Protein AF-A0A2G5K041-F1 (afdb_monomer_lite)

pLDDT: mean 82.72, std 11.81, range [49.81, 97.5]

Radius of gyration: 27.95 Å; chains: 1; bounding box: 53×54×87 Å

Organism: NCBI:txid1889778

InterPro domains:
  IPR021395 Protein of unknown function DUF3035 [PF11233] (24-159)

Foldseek 3Di:
DVVVVVVVVVVVVVVVVVPPDCDPDPPDPDPVVDDFWADDDDDPDPVPDDDDDPPDDDPRHDDPVLVVQVVVVHHSVVVVDPDDDPVCVVVVCVVCVVHDDPCVVVVVVVVLVVLCVVFDDDPVCVVVVNPPSVRSCVVVDDDPVVVVVVCVVVVHDDDDDDDDD

Sequence (165 aa):
MAKSAVILAGIAVVSLAACSGAGKSSKGPDEFAVVPTKPLTMPDDLSALPEPRPGTLSRVDQEPNKDAVIALGGNGAALDSNLVRSSEQALLRNAQRYGVDPSIRSTLAAEDLKQRKDNPPRVLERLVGQKSTIRAYTKFELNAELELLRLRRLGVRTPTAPPAE

Secondary structure (DSSP, 8-state):
-HHHHHHHHHHHHHHHGGGS-------S--GGG-PPPPPP---S-SSSPPPP-TTSPPTTS--HHHHHHHHTT--GGGGT--SPPGGGHHHHHHHTTT---TTHHHHHHHHHHHHHHHSPPPHHHHHTT---HHHHTGGG---HHHHHHHHHHTT---PPPPPP-

Structure (mmCIF, N/CA/C/O backbone):
data_AF-A0A2G5K041-F1
#
_entry.id   AF-A0A2G5K041-F1
#
loop_
_atom_site.group_PDB
_atom_site.id
_atom_site.type_symbol
_atom_site.label_atom_id
_atom_site.label_alt_id
_atom_site.label_comp_id
_atom_site.label_asym_id
_atom_site.label_entity_id
_atom_site.label_seq_id
_atom_site.pdbx_PDB_ins_code
_atom_site.Cartn_x
_atom_site.Cartn_y
_atom_site.Cartn_z
_atom_site.occupancy
_atom_site.B_iso_or_equiv
_atom_site.auth_seq_id
_atom_site.auth_comp_id
_atom_site.auth_asym_id
_atom_site.auth_atom_id
_atom_site.pdbx_PDB_model_num
ATOM 1 N N . MET A 1 1 ? 17.697 30.175 46.170 1.00 52.53 1 MET A N 1
ATOM 2 C CA . MET A 1 1 ? 18.859 30.140 45.251 1.00 52.53 1 MET A CA 1
ATOM 3 C C . MET A 1 1 ? 19.076 28.774 44.588 1.00 52.53 1 MET A C 1
ATOM 5 O O . MET A 1 1 ? 19.323 28.753 43.392 1.00 52.53 1 MET A O 1
ATOM 9 N N . ALA A 1 2 ? 18.902 27.643 45.288 1.00 54.94 2 ALA A N 1
ATOM 10 C CA . ALA A 1 2 ? 19.124 26.303 44.713 1.00 54.94 2 ALA A CA 1
ATOM 11 C C . ALA A 1 2 ? 18.246 25.954 43.485 1.00 54.94 2 ALA A C 1
ATOM 13 O O . ALA A 1 2 ? 18.738 25.373 42.526 1.00 54.94 2 ALA A O 1
ATOM 14 N N . LYS A 1 3 ? 16.967 26.362 43.457 1.00 49.81 3 LYS A N 1
ATOM 15 C CA . LYS A 1 3 ? 16.061 26.089 42.318 1.00 49.81 3 LYS A CA 1
ATOM 16 C C . LYS A 1 3 ? 16.449 26.844 41.036 1.00 49.81 3 LYS A C 1
ATOM 18 O O . LYS A 1 3 ? 16.379 26.270 39.957 1.00 49.81 3 LYS A O 1
ATOM 23 N N . SER A 1 4 ? 16.910 28.093 41.151 1.00 52.38 4 SER A N 1
ATOM 24 C CA . SER A 1 4 ? 17.389 28.875 40.000 1.00 52.38 4 SER A CA 1
ATOM 25 C C . SER A 1 4 ? 18.700 28.328 39.437 1.00 52.38 4 SER A C 1
ATOM 27 O O . SER A 1 4 ? 18.870 28.321 38.225 1.00 52.38 4 SER A O 1
ATOM 29 N N . ALA A 1 5 ? 19.590 27.811 40.293 1.00 58.56 5 ALA A N 1
ATOM 30 C CA . ALA A 1 5 ? 20.836 27.182 39.858 1.00 58.56 5 ALA A CA 1
ATOM 31 C C . ALA A 1 5 ? 20.589 25.887 39.059 1.00 58.56 5 ALA A C 1
ATOM 33 O O . ALA A 1 5 ? 21.242 25.661 38.046 1.00 58.56 5 ALA A O 1
ATOM 34 N N . VAL A 1 6 ? 19.598 25.079 39.456 1.00 65.88 6 VAL A N 1
ATOM 35 C CA . VAL A 1 6 ? 19.218 23.849 38.734 1.00 65.88 6 VAL A CA 1
ATOM 36 C C . VAL A 1 6 ? 18.575 24.158 37.377 1.00 65.88 6 VAL A C 1
ATOM 38 O O . VAL A 1 6 ? 18.875 23.487 36.393 1.00 65.88 6 VAL A O 1
ATOM 41 N N . ILE A 1 7 ? 17.739 25.199 37.291 1.00 70.31 7 ILE A N 1
ATOM 42 C CA . ILE A 1 7 ? 17.131 25.630 36.019 1.00 70.31 7 ILE A CA 1
ATOM 43 C C . ILE A 1 7 ? 18.204 26.160 35.057 1.00 70.31 7 ILE A C 1
ATOM 45 O O . ILE A 1 7 ? 18.200 25.808 33.879 1.00 70.31 7 ILE A O 1
ATOM 49 N N . LEU A 1 8 ? 19.154 26.955 35.557 1.00 67.31 8 LEU A N 1
ATOM 50 C CA . LEU A 1 8 ? 20.235 27.510 34.741 1.00 67.31 8 LEU A CA 1
ATOM 51 C C . LEU A 1 8 ? 21.200 26.417 34.248 1.00 67.31 8 LEU A C 1
ATOM 53 O O . LEU A 1 8 ? 21.598 26.426 33.085 1.00 67.31 8 LEU A O 1
ATOM 57 N N . ALA A 1 9 ? 21.509 25.435 35.100 1.00 69.25 9 ALA A N 1
ATOM 58 C CA . ALA A 1 9 ? 22.310 24.271 34.725 1.00 69.25 9 ALA A CA 1
ATOM 59 C C . ALA A 1 9 ? 21.593 23.382 33.691 1.00 69.25 9 ALA A C 1
ATOM 61 O O . ALA A 1 9 ? 22.219 22.930 32.737 1.00 69.25 9 ALA A O 1
ATOM 62 N N . GLY A 1 10 ? 20.276 23.184 33.821 1.00 69.75 10 GLY A N 1
ATOM 63 C CA . GLY A 1 10 ? 19.480 22.441 32.839 1.00 69.75 10 GLY A CA 1
ATOM 64 C C . GLY A 1 10 ? 19.466 23.101 31.455 1.00 69.75 10 GLY A C 1
ATOM 65 O O . GLY A 1 10 ? 19.644 22.422 30.447 1.00 69.75 10 GLY A O 1
ATOM 66 N N . ILE A 1 11 ? 19.333 24.432 31.397 1.00 71.19 11 ILE A N 1
ATOM 67 C CA . ILE A 1 11 ? 19.373 25.198 30.139 1.00 71.19 11 ILE A CA 1
ATOM 68 C C . ILE A 1 11 ? 20.763 25.125 29.487 1.00 71.19 11 ILE A C 1
ATOM 70 O O . ILE A 1 11 ? 20.855 24.972 28.267 1.00 71.19 11 ILE A O 1
ATOM 74 N N . ALA A 1 12 ? 21.838 25.180 30.280 1.00 69.19 12 ALA A N 1
ATOM 75 C CA . ALA A 1 12 ? 23.214 25.069 29.790 1.00 69.19 12 ALA A CA 1
ATOM 76 C C . ALA A 1 12 ? 23.525 23.681 29.193 1.00 69.19 12 ALA A C 1
ATOM 78 O O . ALA A 1 12 ? 24.197 23.580 28.168 1.00 69.19 12 ALA A O 1
ATOM 79 N N . VAL A 1 13 ? 22.990 22.607 29.782 1.00 67.31 13 VAL A N 1
ATOM 80 C CA . VAL A 1 13 ? 23.158 21.241 29.251 1.00 67.31 13 VAL A CA 1
ATOM 81 C C . VAL A 1 13 ? 22.380 21.046 27.942 1.00 67.31 13 VAL A C 1
ATOM 83 O O . VAL A 1 13 ? 22.897 20.438 27.007 1.00 67.31 13 VAL A O 1
ATOM 86 N N . VAL A 1 14 ? 21.172 21.611 27.827 1.00 68.44 14 VAL A N 1
ATOM 87 C CA . VAL A 1 14 ? 20.357 21.533 26.596 1.00 68.44 14 VAL A CA 1
ATOM 88 C C . VAL A 1 14 ? 20.976 22.332 25.442 1.00 68.44 14 VAL A C 1
ATOM 90 O O . VAL A 1 14 ? 20.898 21.908 24.291 1.00 68.44 14 VAL A O 1
ATOM 93 N N . SER A 1 15 ? 21.626 23.461 25.731 1.00 66.62 15 SER A N 1
ATOM 94 C CA . SER A 1 15 ? 22.263 24.295 24.701 1.00 66.62 15 SER A CA 1
ATOM 95 C C . SER A 1 15 ? 23.575 23.708 24.163 1.00 66.62 15 SER A C 1
ATOM 97 O O . SER A 1 15 ? 23.896 23.937 22.998 1.00 66.62 15 SER A O 1
ATOM 99 N N . LEU A 1 16 ? 24.291 22.882 24.938 1.00 60.28 16 LEU A N 1
ATOM 100 C CA . LEU A 1 16 ? 25.508 22.199 24.473 1.00 60.28 16 LEU A CA 1
ATOM 101 C C . LEU A 1 16 ? 25.229 21.039 23.498 1.00 60.28 16 LEU A C 1
ATOM 103 O O . LEU A 1 16 ? 26.011 20.815 22.576 1.00 60.28 16 LEU A O 1
ATOM 107 N N . ALA A 1 17 ? 24.106 20.330 23.652 1.00 61.62 17 ALA A N 1
ATOM 108 C CA . ALA A 1 17 ? 23.728 19.220 22.768 1.00 61.62 17 ALA A CA 1
ATOM 109 C C . ALA A 1 17 ? 23.197 19.676 21.392 1.00 61.62 17 ALA A C 1
ATOM 111 O O . ALA A 1 17 ? 23.053 18.865 20.481 1.00 61.62 17 ALA A O 1
ATOM 112 N N . ALA A 1 18 ? 22.924 20.973 21.214 1.00 58.47 18 ALA A N 1
ATOM 113 C CA . ALA A 1 18 ? 22.368 21.514 19.974 1.00 58.47 18 ALA A CA 1
ATOM 114 C C . ALA A 1 18 ? 23.399 21.664 18.834 1.00 58.47 18 ALA A C 1
ATOM 116 O O . ALA A 1 18 ? 23.008 21.942 17.704 1.00 58.47 18 ALA A O 1
ATOM 117 N N . CYS A 1 19 ? 24.701 21.487 19.105 1.00 64.00 19 CYS A N 1
ATOM 118 C CA . CYS A 1 19 ? 25.769 21.767 18.133 1.00 64.00 19 CYS A CA 1
ATOM 119 C C . CYS A 1 19 ? 26.515 20.523 17.602 1.00 64.00 19 CYS A C 1
ATOM 121 O O . CYS A 1 19 ? 27.453 20.647 16.817 1.00 64.00 19 CYS A O 1
ATOM 123 N N . SER A 1 20 ? 26.110 19.304 17.968 1.00 57.31 20 SER A N 1
ATOM 124 C CA . SER A 1 20 ? 26.714 18.071 17.439 1.00 57.31 20 SER A CA 1
ATOM 125 C C . SER A 1 20 ? 25.928 17.552 16.232 1.00 57.31 20 SER A C 1
ATOM 127 O O . SER A 1 20 ? 25.202 16.566 16.329 1.00 57.31 20 SER A O 1
ATOM 129 N N . GLY A 1 21 ? 26.014 18.238 15.093 1.00 58.53 21 GLY A N 1
ATOM 130 C CA . GLY A 1 21 ? 25.212 17.842 13.934 1.00 58.53 21 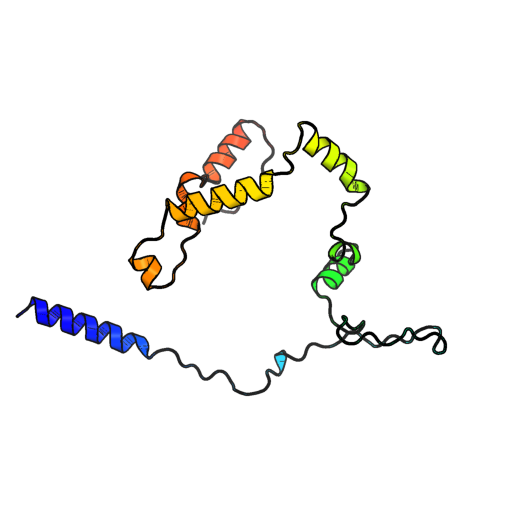GLY A CA 1
ATOM 131 C C . GLY A 1 21 ? 25.469 18.636 12.665 1.00 58.53 21 GLY A C 1
ATOM 132 O O . GLY A 1 21 ? 24.530 19.133 12.060 1.00 58.53 21 GLY A O 1
ATOM 133 N N . ALA A 1 22 ? 26.726 18.767 12.247 1.00 57.53 22 ALA A N 1
ATOM 134 C CA . ALA A 1 22 ? 27.040 19.266 10.909 1.00 57.53 22 ALA A CA 1
ATOM 135 C C . ALA A 1 22 ? 28.188 18.457 10.299 1.00 57.53 22 ALA A C 1
ATOM 137 O O . ALA A 1 22 ? 29.285 18.962 10.056 1.00 57.53 22 ALA A O 1
ATOM 138 N N . GLY A 1 23 ? 27.934 17.166 10.067 1.00 55.97 23 GLY A N 1
ATOM 139 C CA . GLY A 1 23 ? 28.734 16.402 9.117 1.00 55.97 23 GLY A CA 1
ATOM 140 C C . GLY A 1 23 ? 28.630 17.098 7.764 1.00 55.97 23 GLY A C 1
ATOM 141 O O . GLY A 1 23 ? 27.529 17.335 7.270 1.00 55.97 23 GLY A O 1
ATOM 142 N N . LYS A 1 24 ? 29.766 17.507 7.199 1.00 57.59 24 LYS A N 1
ATOM 143 C CA . LYS A 1 24 ? 29.808 18.113 5.869 1.00 57.59 24 LYS A CA 1
ATOM 144 C C . LYS A 1 24 ? 29.300 17.069 4.874 1.00 57.59 24 LYS A C 1
ATOM 146 O O . LYS A 1 24 ? 30.052 16.170 4.515 1.00 57.59 24 LYS A O 1
ATOM 151 N N . SER A 1 25 ? 28.045 17.176 4.436 1.00 61.81 25 SER A N 1
ATOM 152 C CA . SER A 1 25 ? 27.614 16.493 3.217 1.00 61.81 25 SER A CA 1
ATOM 153 C C . SER A 1 25 ? 28.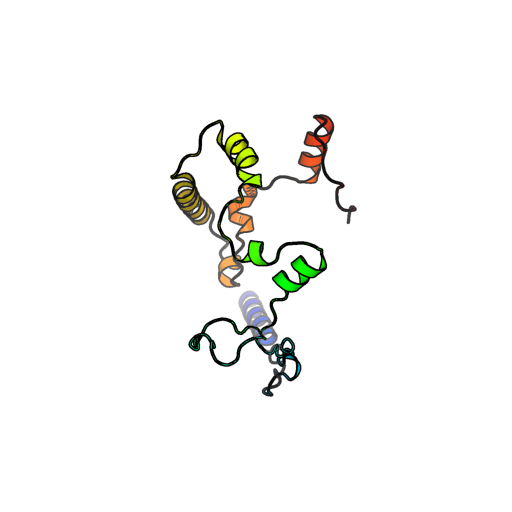531 16.982 2.102 1.00 61.81 25 SER A C 1
ATOM 155 O O . SER A 1 25 ? 28.693 18.194 1.916 1.00 61.81 25 SER A O 1
ATOM 157 N N . SER A 1 26 ? 29.204 16.052 1.432 1.00 60.12 26 SER A N 1
ATOM 158 C CA . SER A 1 26 ? 30.017 16.333 0.257 1.00 60.12 26 SER A CA 1
ATOM 159 C C . SER A 1 26 ? 29.166 17.142 -0.724 1.00 60.12 26 SER A C 1
ATOM 161 O O . SER A 1 26 ? 28.161 16.673 -1.241 1.00 60.12 26 SER A O 1
ATOM 163 N N . LYS A 1 27 ? 29.538 18.404 -0.956 1.00 62.81 27 LYS A N 1
ATOM 164 C CA . LYS A 1 27 ? 28.911 19.282 -1.961 1.00 62.81 27 LYS A CA 1
ATOM 165 C C . LYS A 1 27 ? 29.442 18.974 -3.372 1.00 62.81 27 LYS A C 1
ATOM 167 O O . LYS A 1 27 ? 29.661 19.890 -4.159 1.00 62.81 27 LYS A O 1
ATOM 172 N N . GLY A 1 28 ? 29.742 17.708 -3.645 1.00 71.56 28 GLY A N 1
ATOM 173 C CA . GLY A 1 28 ? 30.109 17.217 -4.971 1.00 71.56 28 GLY A CA 1
ATOM 174 C C . GLY A 1 28 ? 28.897 16.555 -5.630 1.00 71.56 28 GLY A C 1
ATOM 175 O O . GLY A 1 28 ? 27.979 16.159 -4.910 1.00 71.56 28 GLY A O 1
ATOM 176 N N . PRO A 1 29 ? 28.857 16.444 -6.968 1.00 75.56 29 PRO A N 1
ATOM 177 C CA . PRO A 1 29 ? 27.925 15.541 -7.631 1.00 75.56 29 PRO A CA 1
ATOM 178 C C . PRO A 1 29 ? 28.130 14.138 -7.058 1.00 75.56 29 PRO A C 1
ATOM 180 O O . PRO A 1 29 ? 29.263 13.672 -7.016 1.00 75.56 29 PRO A O 1
ATOM 183 N N . ASP A 1 30 ? 27.058 13.508 -6.590 1.00 78.25 30 ASP A N 1
ATOM 184 C CA . ASP A 1 30 ? 27.097 12.132 -6.103 1.00 78.25 30 ASP A CA 1
ATOM 185 C C . ASP A 1 30 ? 27.392 11.201 -7.285 1.00 78.25 30 ASP A C 1
ATOM 187 O O . ASP A 1 30 ? 26.553 11.016 -8.169 1.00 78.25 30 ASP A O 1
ATOM 191 N N . GLU A 1 31 ? 28.598 10.641 -7.338 1.00 74.50 31 GLU A N 1
ATOM 192 C CA . GLU A 1 31 ? 29.003 9.712 -8.390 1.00 74.50 31 GLU A CA 1
ATOM 193 C C . GLU A 1 31 ? 28.160 8.427 -8.404 1.00 74.50 31 GLU A C 1
ATOM 195 O O . GLU A 1 31 ? 28.041 7.783 -9.448 1.00 74.50 31 GLU A O 1
ATOM 200 N N . PHE A 1 32 ? 27.509 8.088 -7.287 1.00 75.88 32 PHE A N 1
ATOM 201 C CA . PHE A 1 32 ? 26.582 6.963 -7.188 1.00 75.88 32 PHE A CA 1
ATOM 202 C C . PHE A 1 32 ? 25.156 7.326 -7.619 1.00 75.88 32 PHE A C 1
ATOM 204 O O . PHE A 1 32 ? 24.314 6.438 -7.751 1.00 75.88 32 PHE A O 1
ATOM 211 N N . ALA A 1 33 ? 24.881 8.602 -7.910 1.00 74.31 33 ALA A N 1
ATOM 212 C CA . ALA A 1 33 ? 23.625 9.018 -8.527 1.00 74.31 33 ALA A CA 1
ATOM 213 C C . ALA A 1 33 ? 23.580 8.733 -10.040 1.00 74.31 33 ALA A C 1
ATOM 215 O O . ALA A 1 33 ? 22.530 8.900 -10.665 1.00 74.31 33 ALA A O 1
ATOM 216 N N . VAL A 1 34 ? 24.690 8.293 -10.650 1.00 79.31 34 VAL A N 1
ATOM 217 C CA . VAL A 1 34 ? 24.705 7.871 -12.056 1.00 79.31 34 VAL A CA 1
ATOM 218 C C . VAL A 1 34 ? 24.087 6.480 -12.172 1.00 79.31 34 VAL A C 1
ATOM 220 O O . VAL A 1 34 ? 24.724 5.461 -11.909 1.00 79.31 34 VAL A O 1
ATOM 223 N N . VAL A 1 35 ? 22.828 6.439 -12.600 1.00 80.88 35 VAL A N 1
ATOM 224 C CA . VAL A 1 35 ? 22.122 5.189 -12.889 1.00 80.88 35 VAL A CA 1
ATOM 225 C C . VAL A 1 35 ? 22.409 4.774 -14.337 1.00 80.88 35 VAL A C 1
ATOM 227 O O . VAL A 1 35 ? 22.147 5.562 -15.249 1.00 80.88 35 VAL A O 1
ATOM 230 N N . PRO A 1 36 ? 22.928 3.557 -14.590 1.00 82.94 36 PRO A N 1
ATOM 231 C CA . PRO A 1 36 ? 23.129 3.077 -15.950 1.00 82.94 36 PRO A CA 1
ATOM 232 C C . PRO A 1 36 ? 21.778 2.898 -16.643 1.00 82.94 36 PRO A C 1
ATOM 234 O O . PRO A 1 36 ? 20.863 2.274 -16.102 1.00 82.94 36 PRO A O 1
ATOM 237 N N . THR A 1 37 ? 21.653 3.422 -17.855 1.00 88.31 37 THR A N 1
ATOM 238 C CA . THR A 1 37 ? 20.455 3.254 -18.678 1.00 88.31 37 THR A CA 1
ATOM 239 C C . THR A 1 37 ? 20.418 1.871 -19.330 1.00 88.31 37 THR A C 1
ATOM 241 O O . THR A 1 37 ? 21.438 1.191 -19.473 1.00 88.31 37 THR A O 1
ATOM 244 N N . LYS A 1 38 ? 19.222 1.425 -19.722 1.00 88.25 38 LYS A N 1
ATOM 245 C CA . LYS A 1 38 ? 19.049 0.212 -20.527 1.00 88.25 38 LYS A CA 1
ATOM 246 C C . LYS A 1 38 ? 19.720 0.400 -21.899 1.00 88.25 38 LYS A C 1
ATOM 248 O O . LYS A 1 38 ? 19.758 1.526 -22.406 1.00 88.25 38 LYS A O 1
ATOM 253 N N . PRO A 1 39 ? 20.224 -0.680 -22.527 1.00 88.25 39 PRO A N 1
ATOM 254 C CA . PRO A 1 39 ? 20.817 -0.603 -23.857 1.00 88.25 39 PRO A CA 1
ATOM 255 C C . PRO A 1 39 ? 19.863 0.019 -24.879 1.00 88.25 39 PRO A C 1
ATOM 257 O O . PRO A 1 39 ? 18.657 -0.241 -24.870 1.00 88.25 39 PRO A O 1
ATOM 260 N N . LEU A 1 40 ? 20.419 0.811 -25.795 1.00 86.25 40 LEU A N 1
ATOM 261 C CA . LEU A 1 40 ? 19.667 1.343 -26.925 1.00 86.25 40 LEU A CA 1
ATOM 262 C C . LEU A 1 40 ? 19.210 0.189 -27.825 1.00 86.25 40 LEU A C 1
ATOM 264 O O . LEU A 1 40 ? 19.995 -0.695 -28.166 1.00 86.25 40 LEU A O 1
ATOM 268 N N . THR A 1 41 ? 17.939 0.217 -28.218 1.00 82.50 41 THR A N 1
ATOM 269 C CA . THR A 1 41 ? 17.353 -0.740 -29.161 1.00 82.50 41 THR A CA 1
ATOM 270 C C . THR A 1 41 ? 16.993 -0.012 -30.444 1.00 82.50 41 THR A C 1
ATOM 272 O O . THR A 1 41 ? 16.375 1.054 -30.416 1.00 82.50 41 THR A O 1
ATOM 275 N N . MET A 1 42 ? 17.427 -0.567 -31.574 1.00 85.06 42 MET A N 1
ATOM 276 C CA . MET A 1 42 ? 17.122 -0.013 -32.886 1.00 85.06 42 MET A CA 1
ATOM 277 C C . MET A 1 42 ? 15.750 -0.535 -33.331 1.00 85.06 42 MET A C 1
ATOM 279 O O . MET A 1 42 ? 15.537 -1.745 -33.262 1.00 85.06 42 MET A O 1
ATOM 283 N N . PRO A 1 43 ? 14.808 0.337 -33.728 1.00 82.50 43 PRO A N 1
ATOM 284 C CA . PRO A 1 43 ? 13.525 -0.110 -34.254 1.00 82.50 43 PRO A CA 1
ATOM 285 C C . PRO A 1 43 ? 13.701 -0.735 -35.643 1.00 82.50 43 PRO A C 1
ATOM 287 O O . PRO A 1 43 ? 14.623 -0.376 -36.376 1.00 82.50 43 PRO A O 1
ATOM 290 N N . ASP A 1 44 ? 12.783 -1.631 -36.009 1.00 86.25 44 ASP A N 1
ATOM 291 C CA . ASP A 1 44 ? 12.804 -2.334 -37.301 1.00 86.25 44 ASP A CA 1
ATOM 292 C C . ASP A 1 44 ? 12.620 -1.382 -38.498 1.00 86.25 44 ASP A C 1
ATOM 294 O O . ASP A 1 44 ? 13.087 -1.666 -39.600 1.00 86.25 44 ASP A O 1
ATOM 298 N N . ASP A 1 45 ? 11.962 -0.239 -38.276 1.00 88.12 45 ASP A N 1
ATOM 299 C CA . ASP A 1 45 ? 11.708 0.787 -39.284 1.00 88.12 45 ASP A CA 1
ATOM 300 C C . ASP A 1 45 ? 12.100 2.181 -38.764 1.00 88.12 45 ASP A C 1
ATOM 302 O O . ASP A 1 45 ? 11.552 2.686 -37.781 1.00 88.12 45 ASP A O 1
ATOM 306 N N . LEU A 1 46 ? 13.061 2.810 -39.444 1.00 84.50 46 LEU A N 1
ATOM 307 C CA . LEU A 1 46 ? 13.546 4.164 -39.150 1.00 84.50 46 LEU A CA 1
ATOM 308 C C . LEU A 1 46 ? 12.726 5.258 -39.843 1.00 84.50 46 LEU A C 1
ATOM 310 O O . LEU A 1 46 ? 12.916 6.438 -39.554 1.00 84.50 46 LEU A O 1
ATOM 314 N N . SER A 1 47 ? 11.844 4.887 -40.772 1.00 86.25 47 SER A N 1
ATOM 315 C CA . SER A 1 47 ? 10.973 5.821 -41.485 1.00 86.25 47 SER A CA 1
ATOM 316 C C . SER A 1 47 ? 9.653 6.077 -40.748 1.00 86.25 47 SER A C 1
ATOM 318 O O . SER A 1 47 ? 9.057 7.139 -40.913 1.00 86.25 47 SER A O 1
ATOM 320 N N . ALA A 1 48 ? 9.243 5.160 -39.865 1.00 83.19 48 ALA A N 1
ATOM 321 C CA . ALA A 1 48 ? 8.034 5.247 -39.045 1.00 83.19 48 ALA A CA 1
ATOM 322 C C . ALA A 1 48 ? 8.340 5.574 -37.569 1.00 83.19 48 ALA A C 1
ATOM 324 O O . ALA A 1 48 ? 7.807 4.947 -36.648 1.00 83.19 48 ALA A O 1
ATOM 325 N N . LEU A 1 49 ? 9.216 6.552 -37.319 1.00 80.38 49 LEU A N 1
ATOM 326 C CA . LEU A 1 49 ? 9.516 6.970 -35.950 1.00 80.38 49 LEU A CA 1
ATOM 327 C C . LEU A 1 49 ? 8.318 7.721 -35.344 1.00 80.38 49 LEU A C 1
ATOM 329 O O . LEU A 1 49 ? 7.833 8.683 -35.943 1.00 80.38 49 LEU A O 1
ATOM 333 N N . PRO A 1 50 ? 7.834 7.321 -34.153 1.00 78.38 50 PRO A N 1
ATOM 334 C CA . PRO A 1 50 ? 6.799 8.074 -33.462 1.00 78.38 50 PRO A CA 1
ATOM 335 C C . PRO A 1 50 ? 7.318 9.466 -33.092 1.00 78.38 50 PRO A C 1
ATOM 337 O O . PRO A 1 50 ? 8.498 9.634 -32.776 1.00 78.38 50 PRO A O 1
ATOM 340 N N . GLU A 1 51 ? 6.426 10.458 -33.087 1.00 85.75 51 GLU A N 1
ATOM 341 C CA . GLU A 1 51 ? 6.785 11.815 -32.673 1.00 85.75 51 GLU A CA 1
ATOM 342 C C . GLU A 1 51 ? 7.395 11.816 -31.257 1.00 85.75 51 GLU A C 1
ATOM 344 O O . GLU A 1 51 ? 6.893 11.110 -30.368 1.00 85.75 51 GLU A O 1
ATOM 349 N N . PRO A 1 52 ? 8.469 12.597 -31.018 1.00 83.31 52 PRO A N 1
ATOM 350 C CA . PRO A 1 52 ? 9.067 12.717 -29.697 1.00 83.31 52 PRO A CA 1
ATOM 351 C C . PRO A 1 52 ? 8.028 13.139 -28.655 1.00 83.31 52 PRO A C 1
ATOM 353 O O . PRO A 1 52 ? 7.226 14.041 -28.891 1.00 83.31 52 PRO A O 1
ATOM 356 N N . ARG A 1 53 ? 8.078 12.522 -27.469 1.00 85.38 53 ARG A N 1
ATOM 357 C CA . ARG A 1 53 ? 7.219 12.863 -26.324 1.00 85.38 53 ARG A CA 1
ATOM 358 C C . ARG A 1 53 ? 8.060 13.425 -25.169 1.00 85.38 53 ARG A C 1
ATOM 360 O O . ARG A 1 53 ? 8.471 12.669 -24.288 1.00 85.38 53 ARG A O 1
ATOM 367 N N . PRO A 1 54 ? 8.370 14.735 -25.162 1.00 87.38 54 PRO A N 1
ATOM 368 C CA . PRO A 1 54 ? 9.107 15.358 -24.067 1.00 87.38 54 PRO A CA 1
ATOM 369 C C . PRO A 1 54 ? 8.396 15.167 -22.723 1.00 87.38 54 PRO A C 1
ATOM 371 O O . PRO A 1 54 ? 7.178 15.298 -22.633 1.00 87.38 54 PRO A O 1
ATOM 374 N N . GLY A 1 55 ? 9.160 14.864 -21.673 1.00 84.25 55 GLY A N 1
ATOM 375 C CA . GLY A 1 55 ? 8.638 14.691 -20.313 1.00 84.25 55 GLY A CA 1
ATOM 376 C C . GLY A 1 55 ? 7.998 13.330 -20.022 1.00 84.25 55 GLY A C 1
ATOM 377 O O . GLY A 1 55 ? 7.635 13.078 -18.876 1.00 84.25 55 GLY A O 1
ATOM 378 N N . THR A 1 56 ? 7.878 12.439 -21.011 1.00 84.81 56 THR A N 1
ATOM 379 C CA . THR A 1 56 ? 7.507 11.037 -20.759 1.00 84.81 56 THR A CA 1
ATOM 380 C C . THR A 1 56 ? 8.733 10.190 -20.433 1.00 84.81 56 THR A C 1
ATOM 382 O O . THR A 1 56 ? 9.839 10.527 -20.853 1.00 84.81 56 THR A O 1
ATOM 385 N N . LEU A 1 57 ? 8.519 9.080 -19.719 1.00 83.06 57 LEU A N 1
ATOM 386 C CA . LEU A 1 57 ? 9.543 8.066 -19.449 1.00 83.06 57 LEU A CA 1
ATOM 387 C C . LEU A 1 57 ? 10.224 7.610 -20.745 1.00 83.06 57 LEU A C 1
ATOM 389 O O . LEU A 1 57 ? 9.557 7.283 -21.733 1.00 83.06 57 LEU A O 1
ATOM 393 N N . SER A 1 58 ? 11.553 7.581 -20.730 1.00 85.62 58 SER A N 1
ATOM 394 C CA . SER A 1 58 ? 12.349 7.078 -21.839 1.00 85.62 58 SER A CA 1
ATOM 395 C C . SER A 1 58 ? 12.409 5.555 -21.804 1.00 85.62 58 SER A C 1
ATOM 397 O O . SER A 1 58 ? 12.458 4.936 -20.746 1.00 85.62 58 SER A O 1
ATOM 399 N N . ARG A 1 59 ? 12.485 4.918 -22.978 1.00 83.69 59 ARG A N 1
ATOM 400 C CA . ARG A 1 59 ? 12.650 3.453 -23.087 1.00 83.69 59 ARG A CA 1
ATOM 401 C C . ARG A 1 59 ? 13.959 2.952 -22.479 1.00 83.69 59 ARG A C 1
ATOM 403 O O . ARG A 1 59 ? 14.072 1.772 -22.161 1.00 83.69 59 ARG A O 1
ATOM 410 N N . VAL A 1 60 ? 14.947 3.838 -22.373 1.00 88.38 60 VAL A N 1
ATOM 411 C CA . VAL A 1 60 ? 16.247 3.527 -21.781 1.00 88.38 60 VAL A CA 1
ATOM 412 C C . VAL A 1 60 ? 16.285 3.764 -20.271 1.00 88.38 60 VAL A C 1
ATOM 414 O O . VAL A 1 60 ? 17.282 3.431 -19.634 1.00 88.38 60 VAL A O 1
ATOM 417 N N . ASP A 1 61 ? 15.222 4.308 -19.681 1.00 89.00 61 ASP A N 1
ATOM 418 C CA . ASP A 1 61 ? 15.170 4.510 -18.239 1.00 89.00 61 ASP A CA 1
ATOM 419 C C . ASP A 1 61 ? 15.004 3.162 -17.522 1.00 89.00 61 ASP A C 1
ATOM 421 O O . ASP A 1 61 ? 14.349 2.230 -18.006 1.00 89.00 61 ASP A O 1
ATOM 425 N N . GLN A 1 62 ? 15.632 3.040 -16.354 1.00 88.19 62 GLN A N 1
ATOM 426 C CA . GLN A 1 62 ? 15.468 1.863 -15.506 1.00 88.19 62 GLN A CA 1
ATOM 427 C C . GLN A 1 62 ? 14.075 1.861 -14.877 1.00 88.19 62 GLN A C 1
ATOM 429 O O . GLN A 1 62 ? 13.609 2.886 -14.381 1.00 88.19 62 GLN A O 1
ATOM 434 N N . GLU A 1 63 ? 13.441 0.690 -14.819 1.00 90.25 63 GLU A N 1
ATOM 435 C CA . GLU A 1 63 ? 12.160 0.509 -14.134 1.00 90.25 63 GLU A CA 1
ATOM 436 C C . GLU A 1 63 ? 12.298 -0.643 -13.129 1.00 90.25 63 GLU A C 1
ATOM 438 O O . GLU A 1 63 ? 11.747 -1.722 -13.354 1.00 90.25 63 GLU A O 1
ATOM 443 N N . PRO A 1 64 ? 13.010 -0.442 -11.997 1.00 89.31 64 PRO A N 1
ATOM 444 C CA . PRO A 1 64 ? 13.485 -1.536 -11.145 1.00 89.31 64 PRO A CA 1
ATOM 445 C C . PRO A 1 64 ? 12.382 -2.500 -10.702 1.00 89.31 64 PRO A C 1
ATOM 447 O O . PRO A 1 64 ? 12.568 -3.714 -10.706 1.00 89.31 64 PRO A O 1
ATOM 450 N N . ASN A 1 65 ? 11.203 -1.967 -10.371 1.00 92.00 65 ASN A N 1
ATOM 451 C C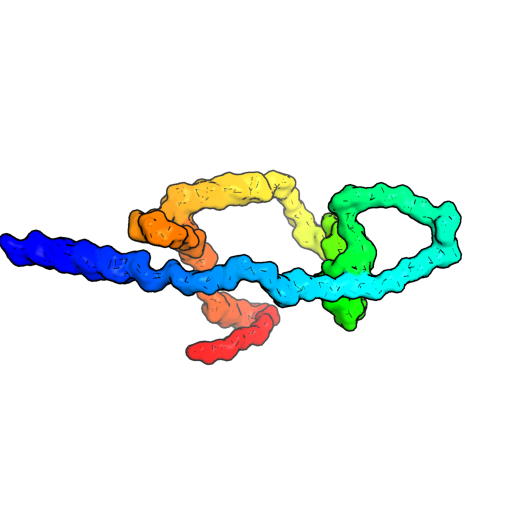A . ASN A 1 65 ? 10.053 -2.776 -9.974 1.00 92.00 65 ASN A CA 1
ATOM 452 C C . ASN A 1 65 ? 9.516 -3.626 -11.135 1.00 92.00 65 ASN A C 1
ATOM 454 O O . ASN A 1 65 ? 9.206 -4.798 -10.936 1.00 92.00 65 ASN A O 1
ATOM 458 N N . LYS A 1 66 ? 9.412 -3.061 -12.347 1.00 92.44 66 LYS A N 1
ATOM 459 C CA . LYS A 1 66 ? 8.939 -3.808 -13.523 1.00 92.44 66 LYS A CA 1
ATOM 460 C C . LYS A 1 66 ? 9.964 -4.841 -13.958 1.00 92.44 66 LYS A C 1
ATOM 462 O O . LYS A 1 66 ? 9.586 -5.975 -14.232 1.00 92.44 66 LYS A O 1
ATOM 467 N N . ASP A 1 67 ? 11.239 -4.472 -13.947 1.00 89.94 67 ASP A N 1
ATOM 468 C CA . ASP A 1 67 ? 12.344 -5.354 -14.307 1.00 89.94 67 ASP A CA 1
ATOM 469 C C . ASP A 1 67 ? 12.428 -6.543 -13.335 1.00 89.94 67 ASP A C 1
ATOM 471 O O . ASP A 1 67 ? 12.528 -7.689 -13.772 1.00 89.94 67 ASP A O 1
ATOM 475 N N . ALA A 1 68 ? 12.263 -6.305 -12.027 1.00 93.31 68 ALA A N 1
ATOM 476 C CA . ALA A 1 68 ? 12.176 -7.365 -11.023 1.00 93.31 68 ALA A CA 1
ATOM 477 C C . ALA A 1 68 ? 10.953 -8.275 -11.234 1.00 93.31 68 ALA A C 1
ATOM 479 O O . ALA A 1 68 ? 11.080 -9.498 -11.183 1.00 93.31 68 ALA A O 1
ATOM 480 N N . VAL A 1 69 ? 9.772 -7.707 -11.508 1.00 94.38 69 VAL A N 1
ATOM 481 C CA . VAL A 1 69 ? 8.561 -8.493 -11.798 1.00 94.38 69 VAL A CA 1
ATOM 482 C C . VAL A 1 69 ? 8.761 -9.378 -13.028 1.00 94.38 69 VAL A C 1
ATOM 484 O O . VAL A 1 69 ? 8.422 -10.558 -12.975 1.00 94.38 69 VAL A O 1
ATOM 487 N N . ILE A 1 70 ? 9.328 -8.843 -14.111 1.00 93.31 70 ILE A N 1
ATOM 488 C CA . ILE A 1 70 ? 9.603 -9.594 -15.344 1.00 93.31 70 ILE A CA 1
ATOM 489 C C . ILE A 1 70 ? 10.625 -10.706 -15.083 1.00 93.31 70 ILE A C 1
ATOM 491 O O . ILE A 1 70 ? 10.408 -11.840 -15.504 1.00 93.31 70 ILE A O 1
ATOM 495 N N . ALA A 1 71 ? 11.700 -10.416 -14.344 1.00 93.81 71 ALA A N 1
ATOM 496 C CA . ALA A 1 71 ? 12.718 -11.404 -13.986 1.00 93.81 71 ALA A CA 1
ATOM 497 C C . ALA A 1 71 ? 12.149 -12.568 -13.153 1.00 93.81 71 ALA A C 1
ATOM 499 O O . ALA A 1 71 ? 12.586 -13.707 -13.300 1.00 93.81 71 ALA A O 1
ATOM 500 N N . LEU A 1 72 ? 11.138 -12.301 -12.320 1.00 96.06 72 LEU A N 1
ATOM 501 C CA . LEU A 1 72 ? 10.406 -13.314 -11.551 1.00 96.06 72 LEU A CA 1
ATOM 502 C C . LEU A 1 72 ? 9.309 -14.033 -12.368 1.00 96.06 72 LEU A C 1
ATOM 504 O O . LEU A 1 72 ? 8.556 -14.830 -11.809 1.00 96.06 72 LEU A O 1
ATOM 508 N N . GLY A 1 73 ? 9.197 -13.766 -13.675 1.00 94.00 73 GLY A N 1
ATOM 509 C CA . GLY A 1 73 ? 8.208 -14.377 -14.572 1.00 94.00 73 GLY A CA 1
ATOM 510 C C . GLY A 1 73 ? 6.823 -13.718 -14.549 1.00 94.00 73 GLY A C 1
ATOM 511 O O . GLY A 1 73 ? 5.857 -14.277 -15.069 1.00 94.00 73 GLY A O 1
ATOM 512 N N . GLY A 1 74 ? 6.698 -12.543 -13.933 1.00 90.75 74 GLY A N 1
ATOM 513 C CA . GLY A 1 74 ? 5.474 -11.749 -13.904 1.00 90.75 74 GLY A CA 1
ATOM 514 C C . GLY A 1 74 ? 5.305 -10.833 -15.122 1.00 90.75 74 GLY A C 1
ATOM 515 O O . GLY A 1 74 ? 6.148 -10.753 -16.011 1.00 90.75 74 GLY A O 1
ATOM 516 N N . ASN A 1 75 ? 4.189 -10.098 -15.151 1.00 88.19 75 ASN A N 1
ATOM 517 C CA . ASN A 1 75 ? 3.898 -9.114 -16.195 1.00 88.19 75 ASN A CA 1
ATOM 518 C C . ASN A 1 75 ? 4.147 -7.689 -15.674 1.00 88.19 75 ASN A C 1
ATOM 520 O O . ASN A 1 75 ? 3.346 -7.186 -14.885 1.00 88.19 75 ASN A O 1
ATOM 524 N N . GLY A 1 76 ? 5.207 -7.027 -16.148 1.00 87.44 76 GLY A N 1
ATOM 525 C CA . GLY A 1 76 ? 5.546 -5.654 -15.752 1.00 87.44 76 GLY A CA 1
ATOM 526 C C . GLY A 1 76 ? 4.460 -4.621 -16.081 1.00 87.44 76 GLY A C 1
ATOM 527 O O . GLY A 1 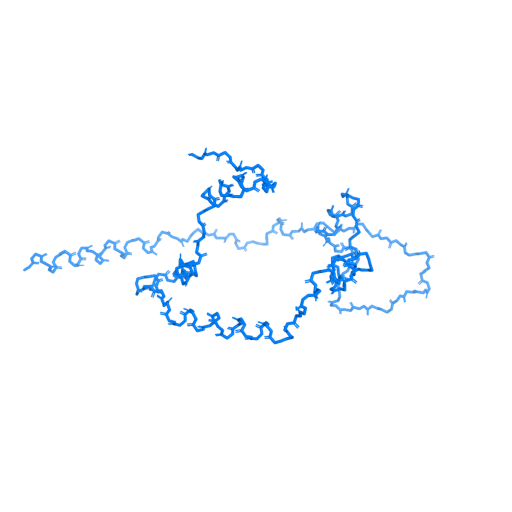76 ? 4.249 -3.699 -15.299 1.00 87.44 76 GLY A O 1
ATOM 528 N N . ALA A 1 77 ? 3.692 -4.818 -17.160 1.00 86.06 77 ALA A N 1
ATOM 529 C CA . ALA A 1 77 ? 2.600 -3.913 -17.537 1.00 86.06 77 ALA A CA 1
ATOM 530 C C . ALA A 1 77 ? 1.439 -3.915 -16.524 1.00 86.06 77 ALA A C 1
ATOM 532 O O . ALA A 1 77 ? 0.637 -2.984 -16.497 1.00 86.06 77 ALA A O 1
ATOM 533 N N . ALA A 1 78 ? 1.350 -4.935 -15.661 1.00 83.31 78 ALA A N 1
ATOM 534 C CA . ALA A 1 78 ? 0.363 -4.961 -14.584 1.00 83.31 78 ALA A CA 1
ATOM 535 C C . ALA A 1 78 ? 0.624 -3.882 -13.516 1.00 83.31 78 ALA A C 1
ATOM 537 O O . ALA A 1 78 ? -0.301 -3.513 -12.800 1.00 83.31 78 ALA A O 1
ATOM 538 N N . LEU A 1 79 ? 1.855 -3.363 -13.418 1.00 83.75 79 LEU A N 1
ATOM 539 C CA . LEU A 1 79 ? 2.195 -2.275 -12.495 1.00 83.75 79 LEU A CA 1
ATOM 540 C C . LEU A 1 79 ? 1.706 -0.906 -12.986 1.00 83.75 79 LEU A C 1
ATOM 542 O O . LEU A 1 79 ? 1.505 -0.011 -12.172 1.00 83.75 79 LEU A O 1
ATOM 546 N N . ASP A 1 80 ? 1.478 -0.752 -14.292 1.00 83.50 80 ASP A N 1
ATOM 547 C CA . ASP A 1 80 ? 0.953 0.485 -14.882 1.00 83.50 80 ASP A CA 1
ATOM 548 C C . ASP A 1 80 ? -0.583 0.531 -14.875 1.00 83.50 80 ASP A C 1
ATOM 550 O O . ASP A 1 80 ? -1.193 1.585 -15.069 1.00 83.50 80 ASP A O 1
ATOM 554 N N . SER A 1 81 ? -1.238 -0.617 -14.671 1.00 79.62 81 SER A N 1
ATOM 555 C CA . SER A 1 81 ? -2.691 -0.716 -14.716 1.00 79.62 81 SER A CA 1
ATOM 556 C C . SER A 1 81 ? -3.315 -0.509 -13.338 1.00 79.62 81 SER A C 1
ATOM 558 O O . SER A 1 81 ? -3.156 -1.335 -12.447 1.00 79.62 81 SER A O 1
ATOM 560 N N . ASN A 1 82 ? -4.157 0.516 -13.208 1.00 73.88 82 ASN A N 1
ATOM 561 C CA . ASN A 1 82 ? -5.131 0.623 -12.110 1.00 73.88 82 ASN A CA 1
ATOM 562 C C . ASN A 1 82 ? -6.434 -0.147 -12.405 1.00 73.88 82 ASN A C 1
ATOM 564 O O . ASN A 1 82 ? -7.449 0.041 -11.733 1.00 73.88 82 ASN A O 1
ATOM 568 N N . LEU A 1 83 ? -6.434 -0.968 -13.457 1.00 77.31 83 LEU A N 1
ATOM 569 C CA . LEU A 1 83 ? -7.599 -1.707 -13.917 1.00 77.31 83 LEU A CA 1
ATOM 570 C C . LEU A 1 83 ? -7.619 -3.094 -13.283 1.00 77.31 83 LEU A C 1
ATOM 572 O O . LEU A 1 83 ? -6.635 -3.827 -13.322 1.00 77.31 83 LEU A O 1
ATOM 576 N N . VAL A 1 84 ? -8.782 -3.464 -12.758 1.00 80.50 84 VAL A N 1
ATOM 577 C CA . VAL A 1 84 ? -9.061 -4.822 -12.287 1.00 80.50 84 VAL A CA 1
ATOM 578 C C . VAL A 1 84 ? -8.950 -5.793 -13.460 1.00 80.50 84 VAL A C 1
ATOM 580 O O . VAL A 1 84 ? -9.601 -5.612 -14.494 1.00 80.50 84 VAL A O 1
ATOM 583 N N . ARG A 1 85 ? -8.174 -6.865 -13.290 1.00 81.75 85 ARG A N 1
ATOM 584 C CA . ARG A 1 85 ? -7.999 -7.884 -14.333 1.00 81.75 85 ARG A CA 1
ATOM 585 C C . ARG A 1 85 ? -9.261 -8.732 -14.480 1.00 81.75 85 ARG A C 1
ATOM 587 O O . ARG A 1 85 ? -9.973 -8.989 -13.512 1.00 81.75 85 ARG A O 1
ATOM 594 N N . SER A 1 86 ? -9.517 -9.263 -15.676 1.00 83.81 86 SER A N 1
ATOM 595 C CA . SER A 1 86 ? -10.651 -10.178 -15.911 1.00 83.81 86 SER A CA 1
ATOM 596 C C . SER A 1 86 ? -10.644 -11.384 -14.957 1.00 83.81 86 SER A C 1
ATOM 598 O O . SER A 1 86 ? -11.694 -11.775 -14.449 1.00 83.81 86 SER A O 1
ATOM 600 N N . SER A 1 87 ? -9.456 -11.908 -14.636 1.00 84.19 87 SER A N 1
ATOM 601 C CA . SER A 1 87 ? -9.243 -12.993 -13.670 1.00 84.19 87 SER 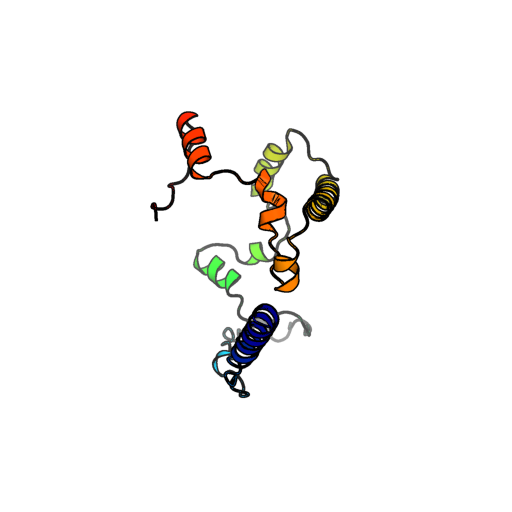A CA 1
ATOM 602 C C . SER A 1 87 ? -9.642 -12.640 -12.231 1.00 84.19 87 SER A C 1
ATOM 604 O O . SER A 1 87 ? -9.980 -13.529 -11.455 1.00 84.19 87 SER A O 1
ATOM 606 N N . GLU A 1 88 ? -9.640 -11.359 -11.860 1.00 88.19 88 GLU A N 1
ATOM 607 C CA . GLU A 1 88 ? -9.955 -10.883 -10.504 1.00 88.19 88 GLU A CA 1
ATOM 608 C C . GLU A 1 88 ? -11.451 -10.608 -10.313 1.00 88.19 88 GLU A C 1
ATOM 610 O O . GLU A 1 88 ? -11.936 -10.510 -9.184 1.00 88.19 88 GLU A O 1
ATOM 615 N N . GLN A 1 89 ? -12.223 -10.535 -11.401 1.00 90.06 89 GLN A N 1
ATOM 616 C CA . GLN A 1 89 ? -13.642 -10.190 -11.328 1.00 90.06 89 GLN A CA 1
ATOM 617 C C . GLN A 1 89 ? -14.458 -11.194 -10.506 1.00 90.06 89 GLN A C 1
ATOM 619 O O . GLN A 1 89 ? -15.394 -10.799 -9.816 1.00 90.06 89 GLN A O 1
ATOM 624 N N . ALA A 1 90 ? -14.122 -12.487 -10.558 1.00 92.62 90 ALA A N 1
ATOM 625 C CA . ALA A 1 90 ? -14.808 -13.503 -9.759 1.00 92.62 90 ALA A CA 1
ATOM 626 C C . ALA A 1 90 ? -14.590 -13.285 -8.253 1.00 92.62 90 ALA A C 1
ATOM 628 O O . ALA A 1 90 ? -15.539 -13.380 -7.472 1.00 92.62 90 ALA A O 1
ATOM 629 N N . LEU A 1 91 ? -13.363 -12.926 -7.860 1.00 92.69 91 LEU A N 1
ATOM 630 C CA . LEU A 1 91 ? -13.027 -12.592 -6.479 1.00 92.69 91 LEU A CA 1
ATOM 631 C C . LEU A 1 91 ? -13.770 -11.334 -6.027 1.00 92.69 91 LEU A C 1
ATOM 633 O O . LEU A 1 91 ? -14.374 -11.346 -4.957 1.00 92.69 91 LEU A O 1
ATOM 637 N N . LEU A 1 92 ? -13.785 -10.281 -6.850 1.00 91.44 92 LEU A N 1
ATOM 638 C CA . LEU A 1 92 ? -14.509 -9.053 -6.526 1.00 91.44 92 LEU A CA 1
ATOM 639 C C . LEU A 1 92 ? -16.010 -9.288 -6.385 1.00 91.44 92 LEU A C 1
ATOM 641 O O . LEU A 1 92 ? -16.586 -8.852 -5.395 1.00 91.44 92 LEU A O 1
ATOM 645 N N . ARG A 1 93 ? -16.640 -10.034 -7.302 1.00 91.62 93 ARG A N 1
ATOM 646 C CA . ARG A 1 93 ? -18.064 -10.389 -7.178 1.00 91.62 93 ARG A CA 1
ATOM 647 C C . ARG A 1 93 ? -18.353 -11.104 -5.861 1.00 91.62 93 ARG A C 1
ATOM 649 O O . ARG A 1 93 ? -19.325 -10.778 -5.189 1.00 91.62 93 ARG A O 1
ATOM 656 N N . ASN A 1 94 ? -17.493 -12.044 -5.467 1.00 94.69 94 ASN A N 1
ATOM 657 C CA . ASN A 1 94 ? -17.652 -12.744 -4.197 1.00 94.69 94 ASN A CA 1
ATOM 658 C C . ASN A 1 94 ? -17.426 -11.819 -2.988 1.00 94.69 94 ASN A C 1
ATOM 660 O O . ASN A 1 94 ? -18.169 -11.891 -2.011 1.00 94.69 94 ASN A O 1
ATOM 664 N N . ALA A 1 95 ? -16.424 -10.941 -3.034 1.00 93.62 95 ALA A N 1
ATOM 665 C CA . ALA A 1 95 ? -16.139 -9.990 -1.961 1.00 93.62 95 ALA A CA 1
ATOM 666 C C . ALA A 1 95 ? -17.266 -8.958 -1.785 1.00 93.62 95 ALA A C 1
ATOM 668 O O . ALA A 1 95 ? -17.617 -8.614 -0.661 1.00 93.62 95 ALA A O 1
ATOM 669 N N . GLN A 1 96 ? -17.876 -8.518 -2.886 1.00 92.88 96 GLN A N 1
ATOM 670 C CA . GLN A 1 96 ? -18.943 -7.515 -2.916 1.00 92.88 96 GLN A CA 1
ATOM 671 C C . GLN A 1 96 ? -20.351 -8.112 -2.763 1.00 92.88 96 GLN A C 1
ATOM 673 O O . GLN A 1 96 ? -21.335 -7.384 -2.868 1.00 92.88 96 GLN A O 1
ATOM 678 N N . ARG A 1 97 ? -20.476 -9.422 -2.500 1.00 95.00 97 ARG A N 1
ATOM 679 C CA . ARG A 1 97 ? -21.769 -10.136 -2.477 1.00 95.00 97 ARG A CA 1
ATOM 680 C C . ARG A 1 97 ? -22.788 -9.592 -1.470 1.00 95.00 97 ARG A C 1
ATOM 682 O O . ARG A 1 97 ? -23.977 -9.829 -1.635 1.00 95.00 97 ARG A O 1
ATOM 689 N N . TYR A 1 98 ? -22.330 -8.885 -0.438 1.00 94.88 98 TYR A N 1
ATOM 690 C CA . TYR A 1 98 ? -23.187 -8.258 0.576 1.00 94.88 98 TYR A CA 1
ATOM 691 C C . TYR A 1 98 ? -23.390 -6.752 0.356 1.00 94.88 98 TYR A C 1
ATOM 693 O O . TYR A 1 98 ? -23.912 -6.069 1.231 1.00 94.88 98 TYR A O 1
ATOM 701 N N . GLY A 1 99 ? -22.994 -6.238 -0.810 1.00 91.81 99 GLY A N 1
ATOM 702 C CA . GLY A 1 99 ? -23.010 -4.816 -1.127 1.00 91.81 99 GLY A CA 1
ATOM 703 C C . GLY A 1 99 ? -21.744 -4.091 -0.671 1.00 91.81 99 GLY A C 1
ATOM 704 O O . GLY A 1 99 ? -21.013 -4.541 0.211 1.00 91.81 99 GLY A O 1
ATOM 705 N N . VAL A 1 100 ? -21.477 -2.954 -1.312 1.00 91.25 100 VAL A N 1
ATOM 706 C CA . VAL A 1 100 ? -20.416 -2.013 -0.940 1.00 91.25 100 VAL A CA 1
ATOM 707 C C . VAL A 1 100 ? -21.030 -0.627 -0.906 1.00 91.25 100 VAL A C 1
ATOM 709 O O . VAL A 1 100 ? -21.641 -0.201 -1.884 1.00 91.25 100 VAL A O 1
ATOM 712 N N . ASP A 1 101 ? -20.853 0.074 0.207 1.00 93.75 101 ASP A N 1
ATOM 713 C CA . ASP A 1 101 ? -21.237 1.475 0.304 1.00 93.75 101 ASP A CA 1
ATOM 714 C C . ASP A 1 101 ? -20.286 2.324 -0.567 1.00 93.75 101 ASP A C 1
ATOM 716 O O . ASP A 1 101 ? -19.077 2.355 -0.301 1.00 93.75 101 ASP A O 1
ATOM 720 N N . PRO A 1 102 ? -20.787 3.020 -1.606 1.00 92.56 102 PRO A N 1
ATOM 721 C CA . PRO A 1 102 ? -19.949 3.847 -2.472 1.00 92.56 102 PRO A CA 1
ATOM 722 C C . PRO A 1 102 ? -19.320 5.038 -1.732 1.00 92.56 102 PRO A C 1
ATOM 724 O O . PRO A 1 102 ? -18.298 5.564 -2.174 1.00 92.56 102 PRO A O 1
ATOM 727 N N . SER A 1 103 ? -19.893 5.448 -0.597 1.00 96.00 103 SER A N 1
ATOM 728 C CA . SER A 1 103 ? -19.427 6.559 0.235 1.00 96.00 103 SER A CA 1
ATOM 729 C C . SER A 1 103 ? -18.437 6.142 1.330 1.00 96.00 103 SER A C 1
ATOM 731 O O . SER A 1 103 ? -17.883 7.005 2.013 1.00 96.00 103 SER A O 1
ATOM 733 N N . ILE A 1 104 ? -18.131 4.843 1.476 1.00 95.38 104 ILE A N 1
ATOM 734 C CA . ILE A 1 104 ? -17.329 4.336 2.603 1.00 95.38 104 ILE A CA 1
ATOM 735 C C . ILE A 1 104 ? -15.971 5.034 2.742 1.00 95.38 104 ILE A C 1
ATOM 737 O O . ILE A 1 104 ? -15.500 5.269 3.850 1.00 95.38 104 ILE A O 1
ATOM 741 N N . ARG A 1 105 ? -15.345 5.431 1.625 1.00 94.44 105 ARG A N 1
ATOM 742 C CA . ARG A 1 105 ? -14.050 6.130 1.640 1.00 94.44 105 ARG A CA 1
ATOM 743 C C . ARG A 1 105 ? -14.154 7.532 2.235 1.00 94.44 105 ARG A C 1
ATOM 745 O O . ARG A 1 105 ? -13.298 7.908 3.030 1.00 94.44 105 ARG A O 1
ATOM 752 N N . SER A 1 106 ? -15.179 8.300 1.863 1.00 97.19 106 SER A N 1
ATOM 753 C CA . SER A 1 106 ? -15.385 9.642 2.417 1.00 97.19 106 SER A CA 1
ATOM 754 C C . SER A 1 106 ? -15.819 9.579 3.877 1.00 97.19 106 SER A C 1
ATOM 756 O O . SER A 1 106 ? -15.350 10.382 4.681 1.00 97.19 106 SER A O 1
ATOM 758 N N . THR A 1 107 ? -16.648 8.594 4.228 1.00 97.50 107 THR A N 1
ATOM 759 C CA . THR A 1 107 ? -17.080 8.350 5.609 1.00 97.50 107 THR A CA 1
ATOM 760 C C . THR A 1 107 ? -15.884 8.020 6.500 1.00 97.50 107 THR A C 1
ATOM 762 O O . THR A 1 107 ? -15.638 8.733 7.471 1.00 97.50 107 THR A O 1
ATOM 765 N N . LEU A 1 108 ? -15.055 7.041 6.112 1.00 96.50 108 LEU A N 1
ATOM 766 C CA . LEU A 1 108 ? -13.846 6.681 6.859 1.00 96.50 108 LEU A CA 1
ATOM 767 C C . LEU A 1 108 ? -12.862 7.848 6.979 1.00 96.50 108 LEU A C 1
ATOM 769 O O . LEU A 1 108 ? -12.270 8.036 8.035 1.00 96.50 108 LEU A O 1
ATOM 773 N N . ALA A 1 109 ? -12.693 8.660 5.932 1.00 96.69 109 ALA A N 1
ATOM 774 C CA . ALA A 1 109 ? -11.814 9.827 5.995 1.00 96.69 109 ALA A CA 1
ATOM 775 C C . ALA A 1 109 ? -12.309 10.883 7.002 1.00 96.69 109 ALA A C 1
ATOM 777 O O . ALA A 1 109 ? -11.507 11.482 7.723 1.00 96.69 109 ALA A O 1
ATOM 778 N N . ALA A 1 110 ? -13.624 11.110 7.071 1.00 97.38 110 ALA A N 1
ATOM 779 C CA . ALA A 1 110 ? -14.219 12.032 8.034 1.00 97.38 110 ALA A CA 1
ATOM 780 C C . ALA A 1 110 ? -14.097 11.510 9.476 1.00 97.38 110 ALA A C 1
ATOM 782 O O . ALA A 1 110 ? -13.744 12.268 10.385 1.00 97.38 110 ALA A O 1
ATOM 783 N N . GLU A 1 111 ? -14.344 10.217 9.683 1.00 95.25 111 GLU A N 1
ATOM 784 C CA . GLU A 1 111 ? -14.207 9.554 10.982 1.00 95.25 111 GLU A CA 1
ATOM 785 C C . GLU A 1 111 ? -12.750 9.515 11.458 1.00 95.25 111 GLU A C 1
ATOM 787 O O . GLU A 1 111 ? -12.481 9.820 12.620 1.00 95.25 111 GLU A O 1
ATOM 792 N N . ASP A 1 112 ? -11.801 9.241 10.560 1.00 94.06 112 ASP A N 1
ATOM 793 C CA . ASP A 1 112 ? -10.360 9.259 10.838 1.00 94.06 112 ASP A CA 1
ATOM 794 C C . ASP A 1 112 ? -9.897 10.632 11.339 1.00 94.06 112 ASP A C 1
ATOM 796 O O . ASP A 1 112 ? -9.219 10.756 12.364 1.00 94.06 112 ASP A O 1
ATOM 800 N N . LEU A 1 113 ? -10.320 11.692 10.644 1.00 92.94 113 LEU A N 1
ATOM 801 C CA . LEU A 1 113 ? -10.019 13.065 11.033 1.00 92.94 113 LEU A CA 1
ATOM 802 C C . LEU A 1 113 ? -10.587 13.381 12.422 1.00 92.94 113 LEU A C 1
ATOM 804 O O . LEU A 1 113 ? -9.906 14.007 13.239 1.00 92.94 113 LEU A O 1
ATOM 808 N N . LYS A 1 114 ? -11.826 12.960 12.695 1.00 94.50 114 LYS A N 1
ATOM 809 C CA . LYS A 1 114 ? -12.465 13.147 14.000 1.00 94.50 114 LYS A CA 1
ATOM 810 C C . LYS A 1 114 ? -11.699 12.402 15.097 1.00 94.50 114 LYS A C 1
ATOM 812 O O . LYS A 1 114 ? -11.320 13.025 16.085 1.00 94.50 114 LYS A O 1
ATOM 817 N N . GLN A 1 115 ? -11.366 11.130 14.883 1.00 92.62 115 GLN A N 1
ATOM 818 C CA . GLN A 1 115 ? -10.592 10.316 15.824 1.00 92.62 115 GLN A CA 1
ATOM 819 C C . GLN A 1 115 ? -9.255 10.977 16.183 1.00 92.62 115 GLN A C 1
ATOM 821 O O . GLN A 1 115 ? -8.876 11.034 17.354 1.00 92.62 115 GLN A O 1
ATOM 826 N N . ARG A 1 116 ? -8.548 11.528 15.192 1.00 89.31 116 ARG A N 1
ATOM 827 C CA . ARG A 1 116 ? -7.276 12.237 15.400 1.00 89.31 116 ARG A CA 1
ATOM 828 C C . ARG A 1 116 ? -7.430 13.551 16.160 1.00 89.31 116 ARG A C 1
ATOM 830 O O . ARG A 1 116 ? -6.550 13.902 16.942 1.00 89.31 116 ARG A O 1
ATOM 837 N N . LYS A 1 117 ? -8.528 14.279 15.940 1.00 89.12 117 LYS A N 1
ATOM 838 C CA . LYS A 1 117 ? -8.840 15.513 16.680 1.00 89.12 117 LYS A CA 1
ATOM 839 C C . LYS A 1 117 ? -9.182 15.230 18.140 1.00 89.12 117 LYS A C 1
ATOM 841 O O . LYS A 1 117 ? -8.708 15.953 19.012 1.00 89.12 117 LYS A O 1
ATOM 846 N N . ASP A 1 118 ? -9.942 14.170 18.388 1.00 91.19 118 ASP A N 1
ATOM 847 C CA . ASP A 1 118 ? -10.388 13.781 19.728 1.00 91.19 118 ASP A CA 1
ATOM 848 C C . ASP A 1 118 ? -9.255 13.142 20.557 1.00 91.19 118 ASP A C 1
ATOM 850 O O . ASP A 1 118 ? -9.319 13.113 21.786 1.00 91.19 118 ASP A O 1
ATOM 854 N N . ASN A 1 119 ? -8.186 12.666 19.904 1.00 89.81 119 ASN A N 1
ATOM 855 C CA . ASN A 1 119 ? -7.035 12.017 20.542 1.00 89.81 119 ASN A CA 1
ATOM 856 C C . ASN A 1 119 ? -5.710 12.697 20.138 1.00 89.81 119 ASN A C 1
ATOM 858 O O . ASN A 1 119 ? -4.883 12.087 19.451 1.00 89.81 119 ASN A O 1
ATOM 862 N N . PRO A 1 120 ? -5.482 13.962 20.541 1.00 85.81 120 PRO A N 1
ATOM 863 C CA . PRO A 1 120 ? -4.294 14.702 20.143 1.00 85.81 120 PRO A CA 1
ATOM 864 C C . PRO A 1 120 ? -3.016 14.152 20.808 1.00 85.81 120 PRO A C 1
ATOM 866 O O . PRO A 1 120 ? -3.062 13.635 21.930 1.00 85.81 120 PRO A O 1
ATOM 869 N N . PRO A 1 121 ? -1.845 14.314 20.163 1.00 82.81 121 PRO A N 1
ATOM 870 C CA . PRO A 1 121 ? -0.559 13.975 20.767 1.00 82.81 121 PRO A CA 1
ATOM 871 C C . PRO A 1 121 ? -0.281 14.820 22.018 1.00 82.81 121 PRO A C 1
ATOM 873 O O . PRO A 1 121 ? -0.761 15.953 22.154 1.00 82.81 121 PRO A O 1
ATOM 876 N N . ARG A 1 122 ? 0.540 14.285 22.932 1.00 85.75 122 ARG A N 1
ATOM 877 C CA . ARG A 1 122 ? 0.936 15.002 24.158 1.00 85.75 122 ARG A CA 1
ATOM 878 C C . ARG A 1 122 ? 1.712 16.276 23.821 1.00 85.75 122 ARG A C 1
ATOM 880 O O . ARG A 1 122 ? 2.368 16.368 22.789 1.00 85.75 122 ARG A O 1
ATOM 887 N N . VAL A 1 123 ? 1.704 17.242 24.738 1.00 86.56 123 VAL A N 1
ATOM 888 C CA . VAL A 1 123 ? 2.403 18.530 24.560 1.00 86.56 123 VAL A CA 1
ATOM 889 C C . VAL A 1 123 ? 3.887 18.337 24.219 1.00 86.56 123 VAL A C 1
ATOM 891 O O . VAL A 1 123 ? 4.374 18.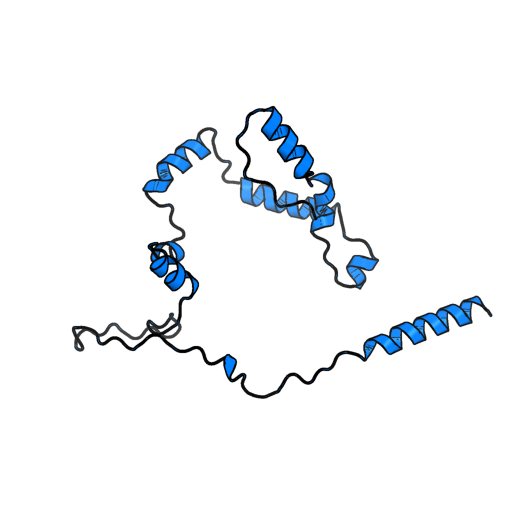955 23.281 1.00 86.56 123 VAL A O 1
ATOM 894 N N . LEU A 1 124 ? 4.589 17.433 24.910 1.00 85.62 124 LEU A N 1
ATOM 895 C CA . LEU A 1 124 ? 6.004 17.150 24.635 1.00 85.62 124 LEU A CA 1
ATOM 896 C C . LEU A 1 124 ? 6.222 16.462 23.276 1.00 85.62 124 LEU A C 1
ATOM 898 O O . LEU A 1 124 ? 7.154 16.816 22.564 1.00 85.62 124 LEU A O 1
ATOM 902 N N . GLU A 1 125 ? 5.338 15.540 22.877 1.00 82.50 125 GLU A N 1
ATOM 903 C CA . GLU A 1 125 ? 5.395 14.889 21.555 1.00 82.50 125 GLU A CA 1
ATOM 904 C C . GLU A 1 125 ? 5.228 15.930 20.434 1.00 82.50 125 GLU A C 1
ATOM 906 O O . GLU A 1 125 ? 5.970 15.924 19.453 1.00 82.50 125 GLU A O 1
ATOM 911 N N . ARG A 1 126 ? 4.321 16.898 20.631 1.00 80.81 126 ARG A N 1
ATOM 912 C CA . ARG A 1 126 ? 4.128 18.033 19.716 1.00 80.81 126 ARG A CA 1
ATOM 913 C C . ARG A 1 126 ? 5.354 18.938 19.632 1.00 80.81 126 ARG A C 1
ATOM 915 O O . ARG A 1 126 ? 5.683 19.381 18.537 1.00 80.81 126 ARG A O 1
ATOM 922 N N . LEU A 1 127 ? 6.009 19.218 20.760 1.00 82.69 127 LEU A N 1
ATOM 923 C CA . LEU A 1 127 ? 7.180 20.102 20.819 1.00 82.69 127 LEU A CA 1
ATOM 924 C C . LEU A 1 127 ? 8.413 19.498 20.138 1.00 82.69 127 LEU A C 1
ATOM 926 O O . LEU A 1 127 ? 9.169 20.227 19.507 1.00 82.69 127 LEU A O 1
ATOM 930 N N . VAL A 1 128 ? 8.595 18.178 20.219 1.00 85.19 128 VAL A N 1
ATOM 931 C CA . VAL A 1 128 ? 9.725 17.467 19.587 1.00 85.19 128 VAL A CA 1
ATOM 932 C C . VAL A 1 128 ? 9.390 17.037 18.144 1.00 85.19 128 VAL A C 1
ATOM 934 O O . VAL A 1 128 ? 10.165 16.350 17.489 1.00 85.19 128 VAL A O 1
ATOM 937 N N . GLY A 1 129 ? 8.225 17.431 17.614 1.00 72.12 129 GLY A N 1
ATOM 938 C CA . GLY A 1 129 ? 7.800 17.088 16.253 1.00 72.12 129 GLY A CA 1
ATOM 939 C C . GLY A 1 129 ? 7.484 15.602 16.047 1.00 72.12 129 GLY A C 1
ATOM 940 O O . GLY A 1 129 ? 7.312 15.163 14.909 1.00 72.12 129 GLY A O 1
ATOM 941 N N . GLN A 1 130 ? 7.366 14.821 17.125 1.00 70.25 130 GLN A N 1
ATOM 942 C CA . GLN A 1 130 ? 6.970 13.424 17.036 1.00 70.25 130 GLN A CA 1
ATOM 943 C C . GLN A 1 130 ? 5.459 13.323 16.822 1.00 70.25 130 GLN A C 1
ATOM 945 O O . GLN A 1 130 ? 4.646 13.508 17.728 1.00 70.25 130 GLN A O 1
ATOM 950 N N . LYS A 1 131 ? 5.068 13.002 15.588 1.00 60.28 131 LYS A N 1
ATOM 951 C CA . LYS A 1 131 ? 3.689 12.649 15.247 1.00 60.28 131 LYS A CA 1
ATOM 952 C C . LYS A 1 131 ? 3.448 11.195 15.657 1.00 60.28 131 LYS A C 1
ATOM 954 O O . LYS A 1 131 ? 3.689 10.293 14.862 1.00 60.28 131 LYS A O 1
ATOM 959 N N . SER A 1 132 ? 2.976 10.942 16.878 1.00 63.47 132 SER A N 1
ATOM 960 C CA . SER A 1 132 ? 2.580 9.585 17.280 1.00 63.47 132 SER A CA 1
ATOM 961 C C . SER A 1 132 ? 1.196 9.240 16.699 1.00 63.47 132 SER A C 1
ATOM 963 O O . SER A 1 132 ? 0.183 9.204 17.390 1.00 63.47 132 SER A O 1
ATOM 965 N N . THR A 1 133 ? 1.115 8.993 15.385 1.00 63.34 133 THR A N 1
ATOM 966 C CA . THR A 1 133 ? -0.129 8.503 14.751 1.00 63.34 133 THR A CA 1
ATOM 967 C C . THR A 1 133 ? -0.642 7.239 15.431 1.00 63.34 133 THR A C 1
ATOM 969 O O . THR A 1 133 ? -1.845 7.108 15.609 1.00 63.34 133 THR A O 1
ATOM 972 N N . ILE A 1 134 ? 0.266 6.377 15.891 1.00 70.62 134 ILE A N 1
ATOM 973 C CA . ILE A 1 134 ? -0.015 5.147 16.645 1.00 70.62 134 ILE A CA 1
ATOM 974 C C . ILE A 1 134 ? -0.908 5.430 17.866 1.00 70.62 134 ILE A C 1
ATOM 976 O O . ILE A 1 134 ? -1.892 4.734 18.105 1.00 70.62 134 ILE A O 1
ATOM 980 N N . ARG A 1 135 ? -0.664 6.530 18.591 1.00 80.19 135 ARG A N 1
ATOM 981 C CA . ARG A 1 135 ? -1.372 6.839 19.839 1.00 80.19 135 ARG A CA 1
ATOM 982 C C . ARG A 1 135 ? -2.874 7.040 19.652 1.00 80.19 135 ARG A C 1
ATOM 984 O O . ARG A 1 135 ? -3.650 6.556 20.477 1.00 80.19 135 ARG A O 1
ATOM 991 N N . ALA A 1 136 ? -3.277 7.719 18.576 1.00 86.00 136 ALA A N 1
ATOM 992 C CA . ALA A 1 136 ? -4.684 7.978 18.267 1.00 86.00 136 ALA A CA 1
ATOM 993 C C . ALA A 1 136 ? -5.489 6.685 18.038 1.00 86.00 136 ALA A C 1
ATOM 995 O O . ALA A 1 136 ? -6.709 6.695 18.214 1.00 86.00 136 ALA A O 1
ATOM 996 N N . TYR A 1 137 ? -4.813 5.576 17.711 1.00 89.50 137 TYR A N 1
ATOM 997 C CA . TYR A 1 137 ? -5.435 4.276 17.448 1.00 89.50 137 TYR A CA 1
ATOM 998 C C . TYR A 1 137 ? -5.053 3.187 18.448 1.00 89.50 137 TYR A C 1
ATOM 1000 O O . TYR A 1 137 ? -5.422 2.041 18.237 1.00 89.50 137 TYR A O 1
ATOM 1008 N N . THR A 1 138 ? -4.413 3.527 19.569 1.00 86.31 138 THR A N 1
ATOM 1009 C CA . THR A 1 138 ? -4.064 2.558 20.631 1.00 86.31 138 THR A CA 1
ATOM 1010 C C . THR A 1 138 ? -5.241 1.700 21.094 1.00 86.31 138 THR A C 1
ATOM 1012 O O . THR A 1 138 ? -5.069 0.537 21.431 1.00 86.31 138 THR A O 1
ATOM 1015 N N . LYS A 1 139 ? -6.470 2.230 21.067 1.00 87.31 139 LYS A N 1
ATOM 1016 C CA . LYS A 1 139 ? -7.680 1.465 21.421 1.00 87.31 139 LYS A CA 1
ATOM 1017 C C . LYS A 1 139 ? -8.087 0.421 20.373 1.00 87.31 139 LYS A C 1
ATOM 1019 O O . LYS A 1 139 ? -8.875 -0.463 20.686 1.00 87.31 139 LYS A O 1
ATOM 1024 N N . PHE A 1 140 ? -7.595 0.556 19.147 1.00 88.88 140 PHE A N 1
ATOM 1025 C CA . PHE A 1 140 ? -7.830 -0.361 18.032 1.00 88.88 140 PHE A CA 1
ATOM 1026 C C . PHE A 1 140 ? -6.651 -1.314 17.810 1.00 88.88 140 PHE A C 1
ATOM 1028 O O . PHE A 1 140 ? -6.697 -2.134 16.895 1.00 88.88 140 PHE A O 1
ATOM 1035 N N . GLU A 1 141 ? -5.593 -1.208 18.617 1.00 87.75 141 GLU A N 1
ATOM 1036 C CA . GLU A 1 141 ? -4.479 -2.142 18.556 1.00 87.75 141 GLU A CA 1
ATOM 1037 C C . GLU A 1 141 ? -4.930 -3.522 19.025 1.00 87.75 141 GLU A C 1
ATOM 1039 O O . GLU A 1 141 ? -5.561 -3.690 20.072 1.00 87.75 141 GLU A O 1
ATOM 1044 N N . LEU A 1 142 ? -4.585 -4.524 18.225 1.00 90.38 142 LEU A N 1
ATOM 1045 C CA . LEU A 1 142 ? -4.832 -5.918 18.532 1.00 90.38 142 LEU A CA 1
ATOM 1046 C C . LEU A 1 142 ? -3.513 -6.561 18.955 1.00 90.38 142 LEU A C 1
ATOM 1048 O O . LEU A 1 142 ? -2.493 -6.396 18.287 1.00 90.38 142 LEU A O 1
ATOM 1052 N N . ASN A 1 143 ? -3.530 -7.323 20.047 1.00 90.56 143 ASN A N 1
ATOM 1053 C CA . ASN A 1 143 ? -2.372 -8.126 20.421 1.00 90.56 143 ASN A CA 1
ATOM 1054 C C . ASN A 1 143 ? -2.242 -9.295 19.430 1.00 90.56 143 ASN A C 1
ATOM 1056 O O . ASN A 1 143 ? -3.073 -10.207 19.432 1.00 90.56 143 ASN A O 1
ATOM 1060 N N . ALA A 1 144 ? -1.209 -9.241 18.588 1.00 89.56 144 ALA A N 1
ATOM 1061 C CA . ALA A 1 144 ? -1.002 -10.194 17.502 1.00 89.56 144 ALA A CA 1
ATOM 1062 C C . ALA A 1 144 ? -0.899 -11.645 17.998 1.00 89.56 144 ALA A C 1
ATOM 1064 O O . ALA A 1 144 ? -1.523 -12.528 17.413 1.00 89.56 144 ALA A O 1
ATOM 1065 N N . GLU A 1 145 ? -0.195 -11.888 19.107 1.00 89.44 145 GLU A N 1
ATOM 1066 C CA . GLU A 1 145 ? -0.025 -13.229 19.680 1.00 89.44 145 GLU A CA 1
ATOM 1067 C C . GLU A 1 145 ? -1.337 -13.784 20.238 1.00 89.44 145 GLU A C 1
ATOM 1069 O O . GLU A 1 145 ? -1.709 -14.933 19.981 1.00 89.44 145 GLU A O 1
ATOM 1074 N N . LEU A 1 146 ? -2.093 -12.956 20.965 1.00 92.12 146 LEU A N 1
ATOM 1075 C CA . LEU A 1 146 ? -3.394 -13.364 21.496 1.00 92.12 146 LEU A CA 1
ATOM 1076 C C . LEU A 1 146 ? -4.393 -13.656 20.374 1.00 92.12 146 LEU A C 1
ATOM 1078 O O . LEU A 1 146 ? -5.139 -14.637 20.459 1.00 92.12 146 LEU A O 1
ATOM 1082 N N . GLU A 1 147 ? -4.394 -12.845 19.315 1.00 92.81 147 GLU A N 1
ATOM 1083 C CA . GLU A 1 147 ? -5.265 -13.067 18.164 1.00 92.81 147 GLU A CA 1
ATOM 1084 C C . GLU A 1 147 ? -4.867 -14.322 17.384 1.00 92.81 147 GLU A C 1
ATOM 1086 O O . GLU A 1 147 ? -5.724 -15.134 17.034 1.00 92.81 147 GLU A O 1
ATOM 1091 N N . LEU A 1 148 ? -3.570 -14.544 17.178 1.00 92.44 148 LEU A N 1
ATOM 1092 C CA . LEU A 1 148 ? -3.042 -15.753 16.553 1.00 92.44 148 LEU A CA 1
ATOM 1093 C C . LEU A 1 148 ? -3.475 -17.009 17.325 1.00 92.44 148 LEU A C 1
ATOM 1095 O O . LEU A 1 148 ? -3.984 -17.961 16.727 1.00 92.44 148 LEU A O 1
ATOM 1099 N N . LEU A 1 149 ? -3.350 -17.008 18.656 1.00 92.25 149 LEU A N 1
ATOM 1100 C CA . LEU A 1 149 ? -3.825 -18.103 19.507 1.00 92.25 149 LEU A CA 1
ATOM 1101 C C . LEU A 1 149 ? -5.350 -18.275 19.440 1.00 92.25 149 LEU A C 1
ATOM 1103 O O . LEU A 1 149 ? -5.846 -19.405 19.459 1.00 92.25 149 LEU A O 1
ATOM 1107 N N . ARG A 1 150 ? -6.119 -17.182 19.356 1.00 95.06 150 ARG A N 1
ATOM 1108 C CA . ARG A 1 150 ? -7.578 -17.230 19.169 1.00 95.06 150 ARG A CA 1
ATOM 1109 C C . ARG A 1 150 ? -7.942 -17.894 17.839 1.00 95.06 150 ARG A C 1
ATOM 1111 O O . ARG A 1 150 ? -8.761 -18.809 17.834 1.00 95.06 150 ARG A O 1
ATOM 1118 N N . LEU A 1 151 ? -7.310 -17.487 16.741 1.00 95.25 151 LEU A N 1
ATOM 1119 C CA . LEU A 1 151 ? -7.552 -18.025 15.400 1.00 95.25 151 LEU A CA 1
ATOM 1120 C C . LEU A 1 151 ? -7.167 -19.505 15.291 1.00 95.25 151 LEU A C 1
ATOM 1122 O O . LEU A 1 151 ? -7.943 -20.300 14.762 1.00 95.25 151 LEU A O 1
ATOM 1126 N N . ARG A 1 152 ? -6.026 -19.903 15.868 1.00 93.12 152 ARG A N 1
ATOM 1127 C CA . ARG A 1 152 ? -5.601 -21.312 15.917 1.00 93.12 152 ARG A CA 1
ATOM 1128 C C . ARG A 1 152 ? -6.585 -22.189 16.687 1.00 93.12 152 ARG A C 1
ATOM 1130 O O . ARG A 1 152 ? -6.918 -23.273 16.218 1.00 93.12 152 ARG A O 1
ATOM 1137 N N . ARG A 1 153 ? -7.102 -21.714 17.827 1.00 95.62 153 ARG A N 1
ATOM 1138 C CA . ARG A 1 153 ? -8.145 -22.428 18.592 1.00 95.62 153 ARG A CA 1
ATOM 1139 C C . ARG A 1 153 ? -9.447 -22.598 17.809 1.00 95.62 153 ARG A C 1
ATOM 1141 O O . ARG A 1 153 ? -10.143 -23.583 18.012 1.00 95.62 153 ARG A O 1
ATOM 1148 N N . LEU A 1 154 ? -9.756 -21.668 16.906 1.00 97.38 154 LEU A N 1
ATOM 1149 C CA . LEU A 1 154 ? -10.899 -21.756 15.993 1.00 97.38 154 LEU A CA 1
ATOM 1150 C C . LEU A 1 154 ? -10.626 -22.636 14.758 1.00 97.38 154 LEU A C 1
ATOM 1152 O O . LEU A 1 154 ? -11.489 -22.745 13.891 1.00 97.38 154 LEU A O 1
ATOM 1156 N N . GLY A 1 155 ? -9.439 -23.241 14.645 1.00 95.56 155 GLY A N 1
ATOM 1157 C CA . GLY A 1 155 ? -9.048 -24.051 13.488 1.00 95.56 155 GLY A CA 1
ATOM 1158 C C . GLY A 1 155 ? -8.778 -23.237 12.218 1.00 95.56 155 GLY A C 1
ATOM 1159 O O . GLY A 1 155 ? -8.661 -23.809 11.134 1.00 95.56 155 GLY A O 1
ATOM 1160 N N . VAL A 1 156 ? -8.672 -21.907 12.323 1.00 96.31 156 VAL A N 1
ATOM 1161 C CA . VAL A 1 156 ? -8.339 -21.042 11.188 1.00 96.31 156 VAL A CA 1
ATOM 1162 C C . VAL A 1 156 ? -6.859 -21.213 10.859 1.00 96.31 156 VAL A C 1
ATOM 1164 O O . VAL A 1 156 ? -5.998 -21.149 11.737 1.00 96.31 156 VAL A O 1
ATOM 1167 N N . ARG A 1 157 ? -6.546 -21.412 9.575 1.00 91.44 157 ARG A N 1
ATOM 1168 C CA . ARG A 1 157 ? -5.156 -21.474 9.110 1.00 91.44 157 ARG A CA 1
ATOM 1169 C C . ARG A 1 157 ? -4.501 -20.102 9.270 1.00 91.44 157 ARG A C 1
ATOM 1171 O O . ARG A 1 157 ? -4.884 -19.153 8.594 1.00 91.44 157 ARG A O 1
ATOM 1178 N N . THR A 1 158 ? -3.505 -20.018 10.145 1.00 91.00 158 THR A N 1
ATOM 1179 C CA . THR A 1 158 ? -2.665 -18.828 10.338 1.00 91.00 158 THR A CA 1
ATOM 1180 C C . THR A 1 158 ? -1.282 -19.053 9.723 1.00 91.00 158 THR A C 1
ATOM 1182 O O . THR A 1 158 ? -0.777 -20.173 9.832 1.00 91.00 158 THR A O 1
ATOM 1185 N N . PRO A 1 159 ? -0.632 -18.028 9.144 1.00 86.69 159 PRO A N 1
ATOM 1186 C CA . PRO A 1 159 ? 0.775 -18.114 8.754 1.00 86.69 159 PRO A CA 1
ATOM 1187 C C . PRO A 1 159 ? 1.691 -18.387 9.963 1.00 86.69 159 PRO A C 1
ATOM 1189 O O . PRO A 1 159 ? 1.285 -18.241 11.122 1.00 86.69 159 PRO A O 1
ATOM 1192 N N . THR A 1 160 ? 2.925 -18.818 9.694 1.00 85.44 160 THR A N 1
ATOM 1193 C CA . THR A 1 160 ? 3.942 -19.037 10.732 1.00 85.44 160 THR A CA 1
ATOM 1194 C C . THR A 1 160 ? 4.269 -17.710 11.413 1.00 85.44 160 THR A C 1
ATOM 1196 O O . THR A 1 160 ? 4.541 -16.722 10.735 1.00 85.44 160 THR A O 1
ATOM 1199 N N . ALA A 1 161 ? 4.211 -17.686 12.746 1.00 84.56 161 ALA A N 1
ATOM 1200 C CA . ALA A 1 161 ? 4.588 -16.511 13.525 1.00 84.56 161 ALA A CA 1
ATOM 1201 C C . ALA A 1 161 ? 6.113 -16.294 13.440 1.00 84.56 161 ALA A C 1
ATOM 1203 O O . ALA A 1 161 ? 6.847 -17.284 13.334 1.00 84.56 161 ALA A O 1
ATOM 1204 N N . PRO A 1 162 ? 6.597 -15.038 13.468 1.00 81.06 162 PRO A N 1
ATOM 1205 C CA . PRO A 1 162 ? 8.025 -14.763 13.588 1.00 81.06 162 PRO A CA 1
ATOM 1206 C C . PRO A 1 162 ? 8.595 -15.388 14.878 1.00 81.06 162 PRO A C 1
ATOM 1208 O O . PRO A 1 162 ? 7.836 -15.656 15.815 1.00 81.06 162 PRO A O 1
ATOM 1211 N N . PRO A 1 163 ? 9.910 -15.669 14.937 1.00 80.81 163 PRO A N 1
ATOM 1212 C CA . PRO A 1 163 ? 10.536 -16.148 16.165 1.00 80.81 163 PRO A CA 1
ATOM 1213 C C . PRO A 1 163 ? 10.345 -15.124 17.290 1.00 80.81 163 PRO A C 1
ATOM 1215 O O . PRO A 1 163 ? 10.333 -13.921 17.035 1.00 80.81 163 PRO A O 1
ATOM 1218 N N . ALA A 1 164 ? 10.194 -15.611 18.522 1.00 75.69 164 ALA A N 1
ATOM 1219 C CA . ALA A 1 164 ? 10.187 -14.740 19.690 1.00 75.69 164 ALA A CA 1
ATOM 1220 C C . ALA A 1 164 ? 11.554 -14.046 19.811 1.00 75.69 164 ALA A C 1
ATOM 1222 O O . ALA A 1 164 ? 12.584 -14.715 19.695 1.00 75.69 164 ALA A O 1
ATOM 1223 N N . GLU A 1 165 ? 11.537 -12.727 20.003 1.00 61.03 165 GLU A N 1
ATOM 1224 C CA . GLU A 1 165 ? 12.719 -11.935 20.372 1.00 61.03 165 GLU A CA 1
ATOM 1225 C C . GLU A 1 165 ? 13.129 -12.171 21.832 1.00 61.03 165 GLU A C 1
ATOM 1227 O O . GLU A 1 165 ? 12.229 -12.400 22.679 1.00 61.03 165 GLU A O 1
#